Protein AF-A0A653CEX9-F1 (afdb_monomer_lite)

Radius of gyration: 20.76 Å; chains: 1; bounding box: 37×45×56 Å

InterPro domains:
  IPR037446 Histidine acid phosphatase, VIP1 family [PTHR12750] (24-84)
  IPR040557 VIP1, N-terminal [PF18086] (43-84)

Sequence (84 aa):
HYCPSTSTQSKVAASAHGDLELCDTSDVSLSPQDMDDDGGKVVIVGVCAMEKKTQSKPMKEILTRLQEFEYIKVIVFQEDIILQ

Secondary structure (DSSP, 8-state):
-------------------------------------SSPPPEEEEE---HHHHTSHHHHHHHHHHHTSTTEEEEEPPHHHHT-

pLDDT: mean 71.26, std 21.67, range [27.56, 96.38]

Organism: Callosobruchus maculatus (NCBI:txid64391)

Foldseek 3Di:
DDDDDDPPDDPPDDDDDDPDDDDDPDDPPPPPPDPDDPDDAAAEAEAQDAPVVCPDPVNVVVVVVQVVDPRYHYDYDYPVVNVD

Structure (mmCIF, N/CA/C/O backbone):
data_AF-A0A653CEX9-F1
#
_entry.id   AF-A0A653CEX9-F1
#
loop_
_atom_site.group_PDB
_atom_site.id
_atom_site.type_symbol
_atom_site.label_atom_id
_atom_site.label_alt_id
_atom_site.label_comp_id
_atom_site.label_asym_id
_atom_site.label_entity_id
_atom_site.label_seq_id
_atom_site.pdbx_PDB_ins_code
_atom_site.Cartn_x
_atom_site.Cartn_y
_atom_site.Cartn_z
_atom_site.occupancy
_atom_site.B_iso_or_equiv
_atom_site.auth_seq_id
_at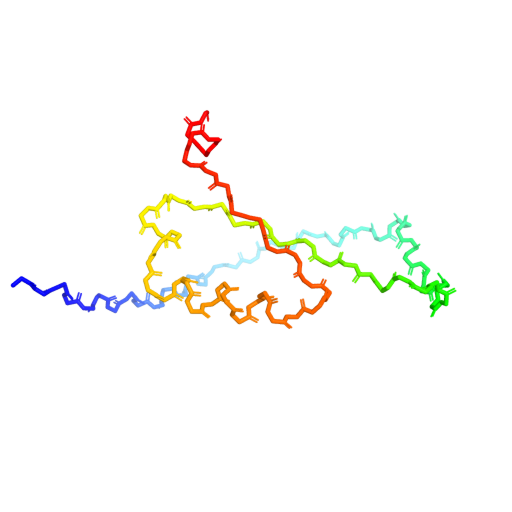om_site.auth_comp_id
_atom_site.auth_asym_id
_atom_site.auth_atom_id
_atom_site.pdbx_PDB_model_num
ATOM 1 N N . HIS A 1 1 ? -6.025 -11.626 27.950 1.00 38.38 1 HIS A N 1
ATOM 2 C CA . HIS A 1 1 ? -6.483 -11.521 26.550 1.00 38.38 1 HIS A CA 1
ATOM 3 C C . HIS A 1 1 ? -5.268 -11.467 25.636 1.00 38.38 1 HIS A C 1
ATOM 5 O O . HIS A 1 1 ? -4.774 -10.398 25.316 1.00 38.38 1 HIS A O 1
ATOM 11 N N . TYR A 1 2 ? -4.740 -12.642 25.309 1.00 27.56 2 TYR A N 1
ATOM 12 C CA . TYR A 1 2 ? -3.594 -12.857 24.429 1.00 27.56 2 TYR A CA 1
ATOM 13 C C . TYR A 1 2 ? -4.044 -13.956 23.463 1.00 27.56 2 TYR A C 1
ATOM 15 O O . TYR A 1 2 ? -4.485 -15.002 23.938 1.00 27.56 2 TYR A O 1
ATOM 23 N N . CYS A 1 3 ? -4.050 -13.702 22.151 1.00 40.47 3 CYS A N 1
ATOM 24 C CA . CYS A 1 3 ? -4.347 -14.744 21.165 1.00 40.47 3 CYS A CA 1
ATOM 25 C C . CYS A 1 3 ? -3.194 -15.753 21.186 1.00 40.47 3 CYS A C 1
ATOM 27 O O . CYS A 1 3 ? -2.075 -15.361 20.852 1.00 40.47 3 CYS A O 1
ATOM 29 N N . PRO A 1 4 ? -3.418 -17.022 21.570 1.00 45.72 4 PRO A N 1
ATOM 30 C CA . PRO A 1 4 ? -2.377 -18.021 21.477 1.00 45.72 4 PRO A CA 1
ATOM 31 C C . PRO A 1 4 ? -2.206 -18.401 20.006 1.00 45.72 4 PRO A C 1
ATOM 33 O O . PRO A 1 4 ? -3.178 -18.588 19.272 1.00 45.72 4 PRO A O 1
ATOM 36 N N . SER A 1 5 ? -0.950 -18.499 19.589 1.00 45.50 5 SER A N 1
ATOM 37 C CA . SER A 1 5 ? -0.520 -19.072 18.323 1.00 45.50 5 SER A CA 1
ATOM 38 C C . SER A 1 5 ? -1.231 -20.405 18.081 1.00 45.50 5 SER A C 1
ATOM 40 O O . SER A 1 5 ? -0.961 -21.393 18.762 1.00 45.50 5 SER A O 1
ATOM 42 N N . THR A 1 6 ? -2.139 -20.450 17.109 1.00 44.22 6 THR A N 1
ATOM 43 C CA . THR A 1 6 ? -2.601 -21.720 16.558 1.00 44.22 6 THR A CA 1
ATOM 44 C C . THR A 1 6 ? -1.579 -22.150 15.518 1.00 44.22 6 THR A C 1
ATOM 46 O O . THR A 1 6 ? -1.428 -21.561 14.453 1.00 44.22 6 THR A O 1
ATOM 49 N N . SER A 1 7 ? -0.803 -23.159 15.903 1.00 45.75 7 SER A N 1
ATOM 50 C CA . SER A 1 7 ? -0.021 -23.986 14.997 1.00 45.75 7 SER A CA 1
ATOM 51 C C . SER A 1 7 ? -0.981 -24.624 13.993 1.00 45.75 7 SER A C 1
ATOM 53 O O . SER A 1 7 ? -1.682 -25.584 14.317 1.00 45.75 7 SER A O 1
ATOM 55 N N . THR A 1 8 ? -1.076 -24.066 12.788 1.00 49.00 8 THR A N 1
ATOM 56 C CA . THR A 1 8 ? -1.766 -24.733 11.685 1.00 49.00 8 THR A CA 1
ATOM 57 C C . THR A 1 8 ? -0.831 -25.819 11.168 1.00 49.00 8 THR A C 1
ATOM 59 O O . THR A 1 8 ? 0.145 -25.541 10.474 1.00 49.00 8 THR A O 1
ATOM 62 N N . GLN A 1 9 ? -1.094 -27.065 11.568 1.00 47.66 9 GLN A N 1
ATOM 63 C CA . GLN A 1 9 ? -0.401 -28.243 11.056 1.00 47.66 9 GLN A CA 1
ATOM 64 C C . GLN A 1 9 ? -0.460 -28.260 9.525 1.00 47.66 9 GLN A C 1
ATOM 66 O O . GLN A 1 9 ? -1.532 -28.137 8.931 1.00 47.66 9 GLN A O 1
ATOM 71 N N . SER A 1 10 ? 0.698 -28.464 8.895 1.00 42.53 10 SER A N 1
ATOM 72 C CA . SER A 1 10 ? 0.782 -28.897 7.503 1.00 42.53 10 SER A CA 1
ATOM 73 C C . SER A 1 10 ? -0.003 -30.194 7.344 1.00 42.53 10 SER A C 1
ATOM 75 O O . SER A 1 10 ? 0.440 -31.249 7.792 1.00 42.53 10 SER A O 1
ATOM 77 N N . LYS A 1 11 ? -1.165 -30.131 6.694 1.00 41.72 11 LYS A N 1
ATOM 78 C CA . LYS A 1 11 ? -1.837 -31.319 6.174 1.00 41.72 11 LYS A CA 1
ATOM 79 C C . LYS A 1 11 ? -1.503 -31.410 4.691 1.00 41.72 11 LYS A C 1
ATOM 81 O O . LYS A 1 11 ? -2.213 -30.869 3.852 1.00 41.72 11 LYS A O 1
ATOM 86 N N . VAL A 1 12 ? -0.382 -32.060 4.385 1.00 44.78 12 VAL A N 1
ATOM 87 C CA . VAL A 1 12 ? -0.070 -32.491 3.019 1.00 44.78 12 VAL A CA 1
ATOM 88 C C . VAL A 1 12 ? -1.072 -33.589 2.675 1.00 44.78 12 VAL A C 1
ATOM 90 O O . VAL A 1 12 ? -0.932 -34.732 3.106 1.00 44.78 12 VAL A O 1
ATOM 93 N N . ALA A 1 13 ? -2.137 -33.229 1.964 1.00 42.56 13 ALA A N 1
ATOM 94 C CA . ALA A 1 13 ? -3.015 -34.201 1.336 1.00 42.56 13 ALA A CA 1
ATOM 95 C C . ALA A 1 13 ? -2.350 -34.642 0.028 1.00 42.56 13 ALA A C 1
ATOM 97 O O . ALA A 1 13 ? -2.457 -33.970 -0.993 1.00 42.56 13 ALA A O 1
ATOM 98 N N . ALA A 1 14 ? -1.621 -35.754 0.079 1.00 47.50 14 ALA A N 1
ATOM 99 C CA . ALA A 1 14 ? -1.215 -36.471 -1.117 1.00 47.50 14 ALA A CA 1
ATOM 100 C C . ALA A 1 14 ? -2.437 -37.218 -1.675 1.00 47.50 14 ALA A C 1
ATOM 102 O O . ALA A 1 14 ? -2.990 -38.092 -1.005 1.00 47.50 14 ALA A O 1
ATOM 103 N N . SER A 1 15 ? -2.861 -36.883 -2.892 1.00 41.03 15 SER A N 1
ATOM 104 C CA . SER A 1 15 ? -3.629 -37.796 -3.739 1.00 41.03 15 SER A CA 1
ATOM 105 C C . SER A 1 15 ? -3.325 -37.528 -5.209 1.00 41.03 15 SER A C 1
ATOM 107 O O . SER A 1 15 ? -3.028 -36.405 -5.605 1.00 41.03 15 SER A O 1
ATOM 109 N N . ALA A 1 16 ? -3.288 -38.622 -5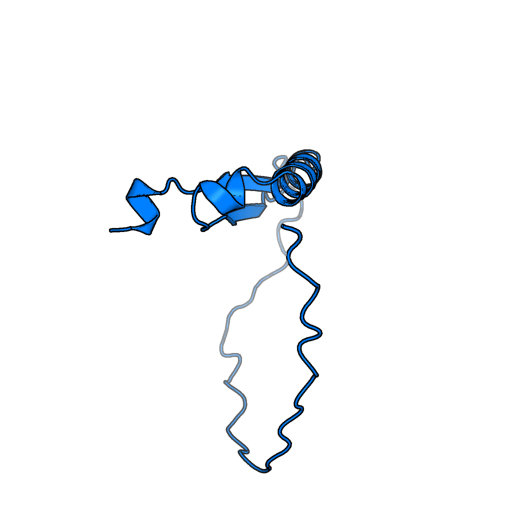.955 1.00 50.41 16 ALA A N 1
ATOM 110 C CA . ALA A 1 16 ? -2.487 -38.845 -7.140 1.00 50.41 16 ALA A CA 1
ATOM 111 C C . ALA A 1 16 ? -3.208 -38.526 -8.460 1.00 50.41 16 ALA A C 1
ATOM 113 O O . ALA A 1 16 ? -4.430 -38.548 -8.533 1.00 50.41 16 ALA A O 1
ATOM 114 N N . HIS A 1 17 ? -2.383 -38.361 -9.500 1.00 51.47 17 HIS A N 1
ATOM 115 C CA . HIS A 1 17 ? -2.680 -38.471 -10.932 1.00 51.47 17 HIS A CA 1
ATOM 116 C C . HIS A 1 17 ? -3.688 -37.487 -11.542 1.00 51.47 17 HIS A C 1
ATOM 118 O O . HIS A 1 17 ? -4.884 -37.739 -11.626 1.00 51.47 17 HIS A O 1
ATOM 124 N N . GLY A 1 18 ? -3.127 -36.428 -12.125 1.00 37.97 18 GLY A N 1
ATOM 125 C CA . GLY A 1 18 ? -3.699 -35.696 -13.248 1.00 37.97 18 GLY A CA 1
ATOM 126 C C . GLY A 1 18 ? -2.552 -35.245 -14.143 1.00 37.97 18 GLY A C 1
ATOM 127 O O . GLY A 1 18 ? -1.958 -34.202 -13.900 1.00 37.97 18 GLY A O 1
ATOM 128 N N . ASP A 1 19 ? -2.185 -36.086 -15.107 1.00 51.00 19 ASP A N 1
ATOM 129 C CA . ASP A 1 19 ? -1.400 -35.677 -16.270 1.00 51.00 19 ASP A CA 1
ATOM 130 C C . ASP A 1 19 ? -2.322 -34.772 -17.096 1.00 51.00 19 ASP A C 1
ATOM 132 O O . ASP A 1 19 ? -3.343 -35.232 -17.606 1.00 51.00 19 ASP A O 1
ATOM 136 N N . LEU A 1 20 ? -2.057 -33.466 -17.102 1.00 52.84 20 LEU A N 1
ATOM 137 C CA . LEU A 1 20 ? -2.738 -32.539 -17.997 1.00 52.84 20 LEU A CA 1
ATOM 138 C C . LEU A 1 20 ? -1.733 -31.502 -18.490 1.00 52.84 20 LEU A C 1
ATOM 140 O O . LEU A 1 20 ? -1.558 -30.437 -17.908 1.00 52.84 20 LEU A O 1
ATOM 144 N N . GLU A 1 21 ? -1.040 -31.942 -19.533 1.00 49.03 21 GLU A N 1
ATOM 145 C CA . GLU A 1 21 ? -0.647 -31.204 -20.730 1.00 49.03 21 GLU A CA 1
ATOM 146 C C . GLU A 1 21 ? 0.051 -29.850 -20.540 1.00 49.03 21 GLU A C 1
ATOM 148 O O . GLU A 1 21 ? -0.526 -28.833 -20.160 1.00 49.03 21 GLU A O 1
ATOM 153 N N . LEU A 1 22 ? 1.335 -29.872 -20.914 1.00 53.66 22 LEU A N 1
ATOM 154 C CA . LEU A 1 22 ? 2.148 -28.719 -21.274 1.00 53.66 22 LEU A CA 1
ATOM 155 C C . LEU A 1 22 ? 1.327 -27.742 -22.122 1.00 53.66 22 LEU A C 1
ATOM 157 O O . LEU A 1 22 ? 0.980 -28.046 -23.263 1.00 53.66 22 LEU A O 1
ATOM 161 N N . CYS A 1 23 ? 1.044 -26.557 -21.585 1.00 47.25 23 CYS A N 1
ATOM 162 C CA . CYS A 1 23 ? 0.599 -25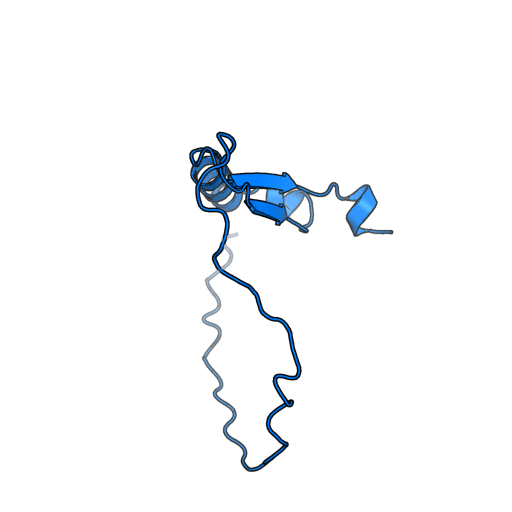.461 -22.425 1.00 47.25 23 CYS A CA 1
ATOM 163 C C . CYS A 1 23 ? 1.770 -25.037 -23.319 1.00 47.25 23 CYS A C 1
ATOM 165 O O . CYS A 1 23 ? 2.827 -24.607 -22.856 1.00 47.25 23 CYS A O 1
ATOM 167 N N . ASP A 1 24 ? 1.556 -25.244 -24.613 1.00 43.81 24 ASP A N 1
ATOM 168 C CA . ASP A 1 24 ? 2.403 -24.873 -25.732 1.00 43.81 24 ASP A CA 1
ATOM 169 C C . ASP A 1 24 ? 2.884 -23.421 -25.574 1.00 43.81 24 ASP A C 1
ATOM 171 O O . ASP A 1 24 ? 2.093 -22.475 -25.541 1.00 43.81 24 ASP A O 1
ATOM 175 N N . THR A 1 25 ? 4.196 -23.239 -25.431 1.00 60.38 25 THR A N 1
ATOM 176 C CA . THR A 1 25 ? 4.867 -21.939 -25.518 1.00 60.38 25 THR A CA 1
ATOM 177 C C . THR A 1 25 ? 4.833 -21.452 -26.966 1.00 60.38 25 THR A C 1
ATOM 179 O O . THR A 1 25 ? 5.863 -21.395 -27.637 1.00 60.38 25 THR A O 1
ATOM 182 N N . SER A 1 26 ? 3.648 -21.113 -27.467 1.00 52.50 26 SER A N 1
ATOM 183 C CA . SER A 1 26 ? 3.488 -20.402 -28.728 1.00 52.50 26 SER A CA 1
ATOM 184 C C . SER A 1 26 ? 3.659 -18.899 -28.475 1.00 52.50 26 SER A C 1
ATOM 186 O O . SER A 1 26 ? 2.732 -18.210 -28.058 1.00 52.50 26 SER A O 1
ATOM 188 N N . ASP A 1 27 ? 4.890 -18.441 -28.698 1.00 56.84 27 ASP A N 1
ATOM 189 C CA . ASP A 1 27 ? 5.302 -17.071 -29.032 1.00 56.84 27 ASP A CA 1
ATOM 190 C C . ASP A 1 27 ? 4.915 -15.926 -28.077 1.00 56.84 27 ASP A C 1
ATOM 192 O O . ASP A 1 27 ? 4.243 -14.961 -28.432 1.00 56.84 27 ASP A O 1
ATOM 196 N N . VAL A 1 28 ? 5.475 -15.961 -26.869 1.00 55.41 28 VAL A N 1
ATOM 197 C CA . VAL A 1 28 ? 5.886 -14.721 -26.199 1.00 55.41 28 VAL A CA 1
ATOM 198 C C . VAL A 1 28 ? 7.409 -14.690 -26.222 1.00 55.41 28 VAL A C 1
ATOM 200 O O . VAL A 1 28 ? 8.098 -15.064 -25.273 1.00 55.41 28 VAL A O 1
ATOM 203 N N . SER A 1 29 ? 7.941 -14.278 -27.373 1.00 49.34 29 SER A N 1
ATOM 204 C CA . SER A 1 29 ? 9.337 -13.877 -27.512 1.00 49.34 29 SER A CA 1
ATOM 205 C C . SER A 1 29 ? 9.563 -12.619 -26.669 1.00 49.34 29 SER A C 1
ATOM 207 O O . SER A 1 29 ? 9.469 -11.492 -27.149 1.00 49.34 29 SER A O 1
ATOM 209 N N . LEU A 1 30 ? 9.839 -12.807 -25.376 1.00 56.06 30 LEU A N 1
ATOM 210 C CA . LEU A 1 30 ? 10.438 -11.777 -24.529 1.00 56.06 30 LEU A CA 1
ATOM 211 C C . LEU A 1 30 ? 11.897 -11.641 -24.958 1.00 56.06 30 LEU A C 1
ATOM 213 O O . LEU A 1 30 ? 12.800 -12.168 -24.313 1.00 56.06 30 LEU A O 1
ATOM 217 N N . SER A 1 31 ? 12.122 -10.990 -26.094 1.00 46.16 31 SER A N 1
ATOM 218 C CA . SER A 1 31 ? 13.449 -10.599 -26.552 1.00 46.16 31 SER A CA 1
ATOM 219 C C . SER A 1 31 ? 14.109 -9.772 -25.441 1.00 46.16 31 SER A C 1
ATOM 221 O O . SER A 1 31 ? 13.587 -8.709 -25.105 1.00 46.16 31 SER A O 1
ATOM 223 N N . PRO A 1 32 ? 15.254 -10.181 -24.866 1.00 58.62 32 PRO A N 1
ATOM 224 C CA . PRO A 1 32 ? 16.015 -9.348 -23.932 1.00 58.62 32 PRO A CA 1
ATOM 225 C C . PRO A 1 32 ? 16.802 -8.247 -24.666 1.00 58.62 32 PRO A C 1
ATOM 227 O O . PRO A 1 32 ? 17.931 -7.942 -24.292 1.00 58.62 32 PRO A O 1
ATOM 230 N N . GLN A 1 33 ? 16.256 -7.710 -25.756 1.00 52.34 33 GLN A N 1
ATOM 231 C CA . GLN A 1 33 ? 16.908 -6.687 -26.568 1.00 52.34 33 GLN A CA 1
ATOM 232 C C . GLN A 1 33 ? 16.371 -5.320 -26.137 1.00 52.34 33 GLN A C 1
ATOM 234 O O . GLN A 1 33 ? 15.189 -5.197 -25.834 1.00 52.34 33 GLN A O 1
ATOM 239 N N . ASP A 1 34 ? 17.287 -4.357 -26.044 1.00 49.59 34 ASP A N 1
ATOM 240 C CA . ASP A 1 34 ? 17.180 -3.028 -25.425 1.00 49.59 34 ASP A CA 1
ATOM 241 C C . ASP A 1 34 ? 17.430 -3.015 -23.901 1.00 49.59 34 ASP A C 1
ATOM 243 O O . ASP A 1 34 ? 16.534 -2.916 -23.058 1.00 49.59 34 ASP A O 1
ATOM 247 N N . MET A 1 35 ? 18.723 -3.144 -23.570 1.00 54.56 35 MET A N 1
ATOM 248 C CA . MET A 1 35 ? 19.348 -2.927 -22.256 1.00 54.56 35 MET A CA 1
ATOM 249 C C . MET A 1 35 ? 19.937 -1.509 -22.111 1.00 54.56 35 MET A C 1
ATOM 251 O O . MET A 1 35 ? 20.708 -1.267 -21.190 1.00 54.56 35 MET A O 1
ATOM 255 N N . ASP A 1 36 ? 19.555 -0.558 -22.965 1.00 55.25 36 ASP A N 1
ATOM 256 C CA . ASP A 1 36 ? 20.147 0.784 -22.991 1.00 55.25 36 ASP A CA 1
ATOM 257 C C . ASP A 1 36 ? 19.072 1.850 -23.280 1.00 55.25 36 ASP A C 1
ATOM 259 O O . ASP A 1 36 ? 19.055 2.474 -24.337 1.00 55.25 36 ASP A O 1
ATOM 263 N N . ASP A 1 37 ? 18.148 2.050 -22.340 1.00 56.66 37 ASP A N 1
ATOM 264 C CA . ASP A 1 37 ? 17.381 3.296 -22.227 1.00 56.66 37 ASP A CA 1
ATOM 265 C C . ASP A 1 37 ? 17.524 3.784 -20.783 1.00 56.66 37 ASP A C 1
ATOM 267 O O . ASP A 1 37 ? 17.370 3.013 -19.834 1.00 56.66 37 ASP A O 1
ATOM 271 N N . ASP A 1 38 ? 17.886 5.053 -20.639 1.00 60.56 38 ASP A N 1
ATOM 272 C CA . ASP A 1 38 ? 18.300 5.797 -19.437 1.00 60.56 38 ASP A CA 1
ATOM 273 C C . ASP A 1 38 ? 17.183 5.948 -18.370 1.00 60.56 38 ASP A C 1
ATOM 275 O O . ASP A 1 38 ? 17.149 6.887 -17.580 1.00 60.56 38 ASP A O 1
ATOM 279 N N . GLY A 1 39 ? 16.240 5.007 -18.327 1.00 62.38 39 GLY A N 1
ATOM 280 C CA . GLY A 1 39 ? 15.143 4.919 -17.374 1.00 62.38 39 GLY A CA 1
ATOM 281 C C . GLY A 1 39 ? 14.893 3.459 -17.016 1.00 62.38 39 GLY A C 1
ATOM 282 O O . GLY A 1 39 ? 14.125 2.763 -17.679 1.00 62.38 39 GLY A O 1
ATOM 283 N N . GLY A 1 40 ? 15.560 2.972 -15.967 1.00 73.81 40 GLY A N 1
ATOM 284 C CA . GLY A 1 40 ? 15.481 1.570 -15.553 1.00 73.81 40 GLY A CA 1
ATOM 285 C C . GLY A 1 40 ? 14.042 1.063 -15.384 1.00 73.81 40 GLY A C 1
ATOM 286 O O . GLY A 1 40 ? 13.143 1.782 -14.950 1.00 73.81 40 GLY A O 1
ATOM 287 N N . LYS A 1 41 ? 13.819 -0.207 -15.739 1.00 80.81 41 LYS A N 1
ATOM 288 C CA . LYS A 1 41 ? 12.498 -0.854 -15.693 1.00 80.81 41 LYS A CA 1
ATOM 289 C C . LYS A 1 41 ? 11.933 -0.790 -14.267 1.00 80.81 41 LYS A C 1
ATOM 291 O O . LYS A 1 41 ? 12.514 -1.359 -13.347 1.00 80.81 41 LYS A O 1
ATOM 296 N N . VAL A 1 42 ? 10.793 -0.119 -14.092 1.00 85.69 42 VAL A N 1
ATOM 297 C CA . VAL A 1 42 ? 10.128 0.030 -12.787 1.00 85.69 42 VAL A CA 1
ATOM 298 C C . VAL A 1 42 ? 9.109 -1.088 -12.577 1.00 85.69 42 VAL A C 1
ATOM 300 O O . VAL A 1 42 ? 8.235 -1.324 -13.412 1.00 85.69 42 VAL A O 1
ATOM 303 N N . VAL A 1 43 ? 9.189 -1.752 -11.428 1.00 92.00 43 VAL A N 1
ATOM 304 C CA . VAL A 1 43 ? 8.253 -2.785 -10.985 1.00 92.00 43 VAL A CA 1
ATOM 305 C C . VAL A 1 43 ? 7.208 -2.153 -10.070 1.00 92.00 43 VAL A C 1
ATOM 307 O O . VAL A 1 43 ? 7.531 -1.571 -9.034 1.00 92.00 43 VAL A O 1
ATOM 310 N N . ILE A 1 44 ? 5.933 -2.279 -10.439 1.00 93.12 44 ILE A N 1
ATOM 311 C CA . ILE A 1 44 ? 4.815 -1.784 -9.630 1.00 93.12 44 ILE A CA 1
ATOM 312 C C . ILE A 1 44 ? 4.249 -2.933 -8.797 1.00 93.12 44 ILE A C 1
ATOM 314 O O . ILE A 1 44 ? 3.832 -3.956 -9.336 1.00 93.12 44 ILE A O 1
ATOM 318 N N . VAL A 1 45 ? 4.193 -2.744 -7.481 1.00 94.38 45 VAL A N 1
ATOM 319 C CA . VAL A 1 45 ? 3.639 -3.712 -6.530 1.00 94.38 45 VAL A CA 1
ATOM 320 C C . VAL A 1 45 ? 2.346 -3.153 -5.945 1.00 94.38 45 VAL A C 1
ATOM 322 O O . VAL A 1 45 ? 2.360 -2.198 -5.169 1.00 94.38 45 VAL A O 1
ATOM 325 N N . GLY A 1 46 ? 1.216 -3.752 -6.320 1.00 94.62 46 GLY A N 1
ATOM 326 C CA . GLY A 1 46 ? -0.096 -3.439 -5.755 1.00 94.62 46 GLY A CA 1
ATOM 327 C C . GLY A 1 46 ? -0.374 -4.249 -4.488 1.00 94.62 46 GLY A C 1
ATOM 328 O O . GLY A 1 46 ? -0.261 -5.473 -4.491 1.00 94.62 46 GLY A O 1
ATOM 329 N N . VAL A 1 47 ? -0.773 -3.582 -3.408 1.00 94.19 47 VAL A N 1
ATOM 330 C CA . VAL A 1 47 ? -1.157 -4.200 -2.135 1.00 94.19 47 VAL A CA 1
ATOM 331 C C . VAL A 1 47 ? -2.665 -4.079 -1.975 1.00 94.19 47 VAL A C 1
ATOM 333 O O . VAL A 1 47 ? -3.193 -3.001 -1.702 1.00 94.19 47 VAL A O 1
ATOM 336 N N . CYS A 1 48 ? -3.352 -5.208 -2.130 1.00 92.62 48 CYS A N 1
ATOM 337 C CA . CYS A 1 48 ? -4.791 -5.327 -1.931 1.00 92.62 48 CYS A CA 1
ATOM 338 C C . CYS A 1 48 ? -5.072 -6.000 -0.584 1.00 92.62 48 CYS A C 1
ATOM 340 O O . CYS A 1 48 ? -5.051 -7.226 -0.466 1.00 92.62 48 CYS A O 1
ATOM 342 N N . ALA A 1 49 ? -5.279 -5.201 0.460 1.00 91.62 49 ALA A N 1
ATOM 343 C CA . ALA A 1 49 ? -5.667 -5.704 1.771 1.00 91.62 49 ALA A CA 1
ATOM 344 C C . ALA A 1 49 ? -6.482 -4.655 2.535 1.00 91.62 49 ALA A C 1
ATOM 346 O O . ALA A 1 49 ? -6.281 -3.460 2.358 1.00 91.62 49 ALA A O 1
ATOM 347 N N . MET A 1 50 ? -7.362 -5.126 3.425 1.00 91.94 50 MET A N 1
ATOM 348 C CA . MET A 1 50 ? -8.154 -4.280 4.330 1.00 91.94 50 MET A CA 1
ATOM 349 C C . MET A 1 50 ? -7.269 -3.286 5.093 1.00 91.94 50 MET A C 1
ATOM 351 O O . MET A 1 50 ? -6.154 -3.651 5.496 1.00 91.94 50 MET A O 1
ATOM 355 N N . GLU A 1 51 ? -7.778 -2.089 5.394 1.00 88.19 51 GLU A N 1
ATOM 356 C CA . GLU A 1 51 ? -6.990 -1.005 5.999 1.00 88.19 51 GLU A CA 1
ATOM 357 C C . GLU A 1 51 ? -6.342 -1.434 7.325 1.00 88.19 51 GLU A C 1
ATOM 359 O O . GLU A 1 51 ? -5.165 -1.195 7.608 1.00 88.19 51 GLU A O 1
ATOM 364 N N . LYS A 1 52 ? -7.086 -2.209 8.114 1.00 89.75 52 LYS A N 1
ATOM 365 C CA . LYS A 1 52 ? -6.612 -2.763 9.388 1.00 89.75 52 LYS A CA 1
ATOM 366 C C . LYS A 1 52 ? -5.373 -3.659 9.242 1.00 89.75 52 LYS A C 1
ATOM 368 O O . LYS A 1 52 ? -4.583 -3.773 10.179 1.00 89.75 52 LYS A O 1
ATOM 373 N N . LYS A 1 53 ? -5.202 -4.311 8.086 1.00 91.25 53 LYS A N 1
ATOM 374 C CA . LYS A 1 53 ? -4.046 -5.167 7.774 1.00 91.25 53 LYS A CA 1
ATOM 375 C C . LYS A 1 53 ? -2.900 -4.352 7.179 1.00 91.25 53 LYS A C 1
ATOM 377 O O . LYS A 1 53 ? -1.754 -4.567 7.581 1.00 91.25 53 LYS A O 1
ATOM 382 N N . THR A 1 54 ? -3.194 -3.401 6.291 1.00 91.62 54 THR A N 1
ATOM 383 C CA . THR A 1 54 ? -2.174 -2.541 5.666 1.00 91.62 54 THR A CA 1
ATOM 384 C C . THR A 1 54 ? -1.513 -1.598 6.671 1.00 91.62 54 THR A C 1
ATOM 386 O O . THR A 1 54 ? -0.313 -1.348 6.584 1.00 91.62 54 THR A O 1
ATOM 389 N N . GLN A 1 55 ? -2.247 -1.158 7.698 1.00 91.50 55 GLN A N 1
ATOM 390 C CA . GLN A 1 55 ? -1.713 -0.300 8.757 1.00 91.50 55 GLN A CA 1
ATOM 391 C C . GLN A 1 55 ? -0.982 -1.042 9.889 1.00 91.50 55 GLN A C 1
ATOM 393 O O . GLN A 1 55 ? -0.429 -0.399 10.792 1.00 91.50 55 GLN A O 1
ATOM 398 N N . SER A 1 56 ? -0.974 -2.377 9.870 1.00 96.25 56 SER A N 1
ATOM 399 C CA . SER A 1 56 ? -0.327 -3.167 10.915 1.00 96.25 56 SER A CA 1
ATOM 400 C C . SER A 1 56 ? 1.183 -2.901 10.961 1.00 96.25 56 SER A C 1
ATOM 402 O O . SER A 1 56 ? 1.829 -2.691 9.934 1.00 96.25 56 SER A O 1
ATOM 404 N N . LYS A 1 57 ? 1.763 -2.921 12.167 1.00 92.31 57 LYS A N 1
ATOM 405 C CA . LYS A 1 57 ? 3.207 -2.732 12.377 1.00 92.31 57 LYS A CA 1
ATOM 406 C C . LYS A 1 57 ? 4.085 -3.625 11.474 1.00 92.31 57 LYS A C 1
ATOM 408 O O . LYS A 1 57 ? 4.968 -3.066 10.830 1.00 92.31 57 LYS A O 1
ATOM 413 N N . PRO A 1 58 ? 3.834 -4.947 11.340 1.00 94.75 58 PRO A N 1
ATOM 414 C CA . PRO A 1 58 ? 4.638 -5.780 10.444 1.00 94.75 58 PRO A CA 1
ATOM 415 C C . PRO A 1 58 ? 4.485 -5.393 8.969 1.00 94.75 58 PRO A C 1
ATOM 417 O O . PRO A 1 58 ? 5.464 -5.425 8.234 1.00 94.75 58 PRO A O 1
ATOM 420 N N . MET A 1 59 ? 3.291 -4.983 8.528 1.00 94.56 59 MET A N 1
ATOM 421 C CA . MET A 1 59 ? 3.093 -4.567 7.139 1.00 94.56 59 MET A CA 1
ATOM 422 C C . MET A 1 59 ? 3.851 -3.274 6.835 1.00 94.56 59 MET A C 1
ATOM 424 O O . MET A 1 59 ? 4.544 -3.202 5.829 1.00 94.56 59 MET A O 1
ATOM 428 N N . LYS A 1 60 ? 3.787 -2.279 7.728 1.00 93.81 60 LYS A N 1
ATOM 429 C CA . LYS A 1 60 ? 4.523 -1.016 7.562 1.00 93.81 60 LYS A CA 1
ATOM 430 C C . LYS A 1 60 ? 6.029 -1.243 7.445 1.00 93.81 60 LYS A C 1
ATOM 432 O O . LYS A 1 60 ? 6.641 -0.684 6.547 1.00 93.81 60 LYS A O 1
ATOM 437 N N . GLU A 1 61 ? 6.605 -2.110 8.280 1.00 96.38 61 GLU A N 1
ATOM 438 C CA . GLU A 1 61 ? 8.033 -2.453 8.191 1.00 96.38 61 GLU A CA 1
ATOM 439 C C . GLU A 1 61 ? 8.410 -3.090 6.843 1.00 96.38 61 GLU A C 1
ATOM 441 O O . GLU A 1 61 ? 9.493 -2.830 6.322 1.00 96.38 61 GLU A O 1
ATOM 446 N N . ILE A 1 62 ? 7.527 -3.904 6.258 1.00 95.25 62 ILE A N 1
ATOM 447 C CA . ILE A 1 62 ? 7.751 -4.509 4.938 1.00 95.25 62 ILE A CA 1
ATOM 448 C C . ILE A 1 62 ? 7.624 -3.455 3.834 1.00 95.25 62 ILE A C 1
ATOM 450 O O . ILE A 1 62 ? 8.485 -3.379 2.962 1.00 95.25 62 ILE A O 1
ATOM 454 N N . LEU A 1 63 ? 6.582 -2.621 3.876 1.00 93.25 63 LEU A N 1
ATOM 455 C CA . LEU A 1 63 ? 6.336 -1.599 2.856 1.00 93.25 63 LEU A CA 1
ATOM 456 C C . LEU A 1 63 ? 7.450 -0.551 2.821 1.00 93.25 63 LEU A C 1
ATOM 458 O O . LEU A 1 63 ? 7.878 -0.179 1.735 1.00 93.25 63 LEU A O 1
ATOM 462 N N . THR A 1 64 ? 7.961 -0.130 3.982 1.00 93.69 64 THR A N 1
ATOM 463 C CA . THR A 1 64 ? 9.102 0.792 4.056 1.00 93.69 64 THR A CA 1
ATOM 464 C C . THR A 1 64 ? 10.335 0.193 3.388 1.00 93.69 64 THR A C 1
ATOM 466 O O . THR A 1 64 ? 10.939 0.852 2.551 1.00 93.69 64 THR A O 1
ATOM 469 N N . ARG A 1 65 ? 10.652 -1.080 3.662 1.00 94.69 65 ARG A N 1
ATOM 470 C CA . ARG A 1 65 ? 11.779 -1.762 3.008 1.00 94.69 65 ARG A CA 1
ATOM 471 C C . ARG A 1 65 ? 11.583 -1.918 1.501 1.00 94.69 65 ARG A C 1
ATOM 473 O O . ARG A 1 65 ? 12.542 -1.806 0.756 1.00 94.69 65 ARG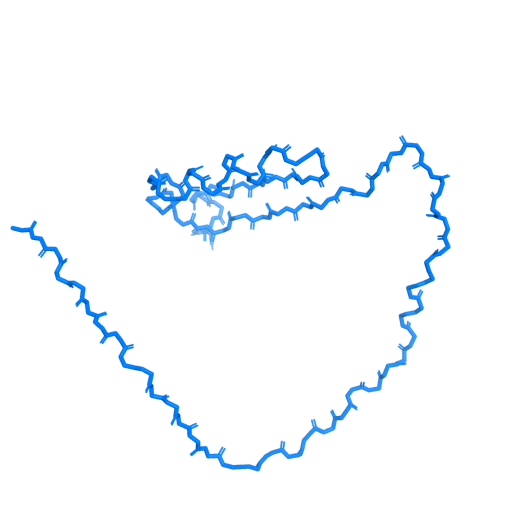 A O 1
ATOM 480 N N . LEU A 1 66 ? 10.358 -2.167 1.036 1.00 92.38 66 LEU A N 1
ATOM 481 C CA . LEU A 1 66 ? 10.065 -2.254 -0.399 1.00 92.38 66 LEU A CA 1
ATOM 482 C C . LEU A 1 66 ? 10.173 -0.897 -1.111 1.00 92.38 66 LEU A C 1
ATOM 484 O O . LEU A 1 66 ? 10.493 -0.867 -2.293 1.00 92.38 66 LEU A O 1
ATOM 488 N N . GLN A 1 67 ? 9.923 0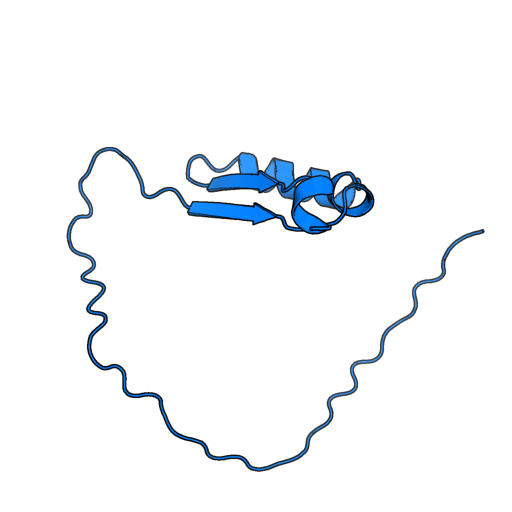.207 -0.405 1.00 89.62 67 GLN A N 1
ATOM 489 C CA . GLN A 1 67 ? 10.033 1.569 -0.937 1.00 89.62 67 GLN A CA 1
ATOM 490 C C . GLN A 1 67 ? 11.476 2.092 -1.003 1.00 89.62 67 GLN A C 1
ATOM 492 O O . GLN A 1 67 ? 11.723 3.068 -1.703 1.00 89.62 67 GLN A O 1
ATOM 497 N N . GLU A 1 68 ? 12.428 1.466 -0.303 1.00 92.19 68 GLU A N 1
ATOM 498 C CA . GLU A 1 68 ? 13.856 1.822 -0.377 1.00 92.19 68 GLU A CA 1
ATOM 499 C C . GLU A 1 68 ? 14.479 1.492 -1.745 1.00 92.19 68 GLU A C 1
ATOM 501 O O . GLU A 1 68 ? 15.534 2.019 -2.093 1.00 92.19 68 GLU A O 1
ATOM 506 N N . PHE A 1 69 ? 13.832 0.635 -2.538 1.00 90.81 69 PHE A N 1
ATOM 507 C CA . PHE A 1 69 ? 14.294 0.276 -3.871 1.00 90.81 69 PHE A CA 1
ATOM 508 C C . PHE A 1 69 ? 13.797 1.289 -4.907 1.00 90.81 69 PHE A C 1
ATOM 510 O O . PHE A 1 69 ? 12.600 1.401 -5.153 1.00 90.81 69 PHE A O 1
ATOM 517 N N . GLU A 1 70 ? 14.727 1.960 -5.586 1.00 87.25 70 GLU A N 1
ATOM 518 C CA . GLU A 1 70 ? 14.440 2.980 -6.610 1.00 87.25 70 GLU A CA 1
ATOM 519 C C . GLU A 1 70 ? 13.587 2.454 -7.780 1.00 87.25 70 GLU A C 1
ATOM 521 O O . GLU A 1 70 ? 12.778 3.178 -8.356 1.00 87.25 70 GLU A O 1
ATOM 526 N N . TYR A 1 71 ? 13.701 1.160 -8.080 1.00 89.31 71 TYR A N 1
ATOM 527 C CA . TYR A 1 71 ? 12.962 0.503 -9.159 1.00 89.31 71 TYR A CA 1
ATOM 528 C C . TYR A 1 71 ? 11.614 -0.080 -8.720 1.00 89.31 71 TYR A C 1
ATOM 530 O O . TYR A 1 71 ? 10.927 -0.677 -9.547 1.00 89.31 71 TYR A O 1
ATOM 538 N N . ILE A 1 72 ? 11.221 0.043 -7.446 1.00 90.62 72 ILE A N 1
ATOM 539 C CA . ILE A 1 72 ? 9.986 -0.556 -6.924 1.00 90.62 72 ILE A CA 1
ATOM 540 C C . ILE A 1 72 ? 9.019 0.535 -6.477 1.00 90.62 72 ILE A C 1
ATOM 542 O O . ILE A 1 72 ? 9.268 1.290 -5.541 1.00 90.62 72 ILE A O 1
ATOM 546 N N . LYS A 1 73 ? 7.844 0.563 -7.107 1.00 92.12 73 LYS A N 1
ATOM 547 C CA . LYS A 1 73 ? 6.754 1.462 -6.730 1.00 92.12 73 LYS A CA 1
ATOM 548 C C . LYS A 1 73 ? 5.630 0.682 -6.068 1.00 92.12 73 LYS A C 1
ATOM 550 O O . LYS A 1 73 ? 4.962 -0.124 -6.710 1.00 92.12 73 LYS A O 1
ATOM 555 N N . VAL A 1 74 ? 5.380 0.961 -4.794 1.00 93.44 74 VAL A N 1
ATOM 556 C CA . VAL A 1 74 ? 4.312 0.305 -4.030 1.00 93.44 74 VAL A CA 1
ATOM 557 C C . VAL A 1 74 ? 3.034 1.143 -4.057 1.00 93.44 74 VAL A C 1
ATOM 559 O O . VAL A 1 74 ? 3.068 2.339 -3.768 1.00 93.44 74 VAL A O 1
ATOM 562 N N . ILE A 1 75 ? 1.900 0.516 -4.373 1.00 93.75 75 ILE A N 1
ATOM 563 C CA . ILE A 1 75 ? 0.568 1.135 -4.382 1.00 93.75 75 ILE A CA 1
ATOM 564 C C . ILE A 1 75 ? -0.326 0.350 -3.427 1.00 93.75 75 ILE A C 1
ATOM 566 O O . ILE A 1 75 ? -0.526 -0.844 -3.615 1.00 93.75 75 ILE A O 1
ATOM 570 N N . VAL A 1 76 ? -0.877 1.006 -2.409 1.00 93.12 76 VAL A N 1
ATOM 571 C CA . VAL A 1 76 ? -1.829 0.382 -1.478 1.00 93.12 76 VAL A CA 1
ATOM 572 C C . VAL A 1 76 ? -3.240 0.792 -1.877 1.00 93.12 76 VAL A C 1
ATOM 574 O O . VAL A 1 76 ? -3.526 1.986 -1.971 1.00 93.12 76 VAL A O 1
ATOM 577 N N . PHE A 1 77 ? -4.114 -0.183 -2.116 1.00 93.25 77 PHE A N 1
ATOM 578 C CA . PHE A 1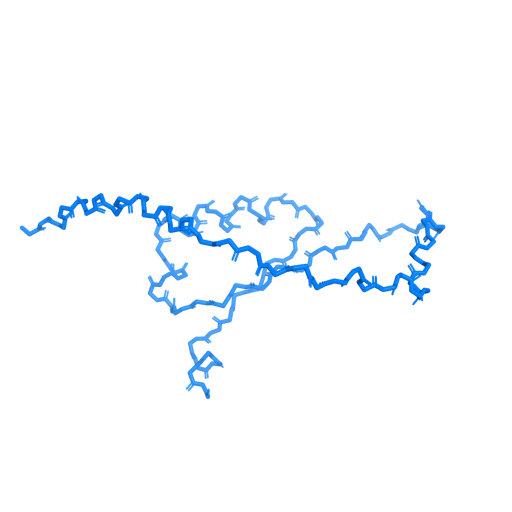 77 ? -5.515 0.094 -2.423 1.00 93.25 77 PHE A CA 1
ATOM 579 C C . PHE A 1 77 ? -6.289 0.453 -1.156 1.00 93.25 77 PHE A C 1
ATOM 581 O O . PHE A 1 77 ? -6.079 -0.142 -0.097 1.00 93.25 77 PHE A O 1
ATOM 588 N N . GLN A 1 78 ? -7.172 1.444 -1.272 1.00 91.00 78 GLN A N 1
ATOM 589 C CA . GLN A 1 78 ? -8.043 1.855 -0.174 1.00 91.00 78 GLN A CA 1
ATOM 590 C C . GLN A 1 78 ? -9.218 0.894 -0.011 1.00 91.00 78 GLN A C 1
ATOM 592 O O . GLN A 1 78 ? -9.617 0.216 -0.958 1.00 91.00 78 GLN A O 1
ATOM 597 N N . GLU A 1 79 ? -9.772 0.845 1.198 1.00 87.62 79 GLU A N 1
ATOM 598 C CA . GLU A 1 79 ? -10.849 -0.079 1.559 1.00 87.62 79 GLU A CA 1
ATOM 599 C C . GLU A 1 79 ? -12.095 0.117 0.681 1.00 87.62 79 GLU A C 1
ATOM 601 O O . GLU A 1 79 ? -12.681 -0.863 0.231 1.00 87.62 79 GLU A O 1
ATOM 606 N N . ASP A 1 80 ? -12.404 1.360 0.316 1.00 88.06 80 ASP A N 1
ATOM 607 C CA . ASP A 1 80 ? -13.519 1.735 -0.562 1.00 88.06 80 ASP A CA 1
ATOM 608 C C . ASP A 1 80 ? -13.436 1.086 -1.954 1.00 88.06 80 ASP A C 1
ATOM 610 O O . ASP A 1 80 ? -14.458 0.790 -2.564 1.00 88.06 80 ASP A O 1
ATOM 614 N N . ILE A 1 81 ? -12.215 0.864 -2.458 1.00 89.12 81 ILE A N 1
ATOM 615 C CA . ILE A 1 81 ? -11.954 0.233 -3.762 1.00 89.12 81 ILE A CA 1
ATOM 616 C C . ILE A 1 81 ? -12.002 -1.295 -3.633 1.00 89.12 81 ILE A C 1
ATOM 618 O O . ILE A 1 81 ? -12.407 -1.988 -4.559 1.00 89.12 81 ILE A O 1
ATOM 622 N N . ILE A 1 82 ? -11.574 -1.832 -2.488 1.00 87.88 82 ILE A N 1
ATOM 623 C CA . ILE A 1 82 ? -11.516 -3.278 -2.233 1.00 87.88 82 ILE A CA 1
ATOM 624 C C . ILE A 1 82 ? -12.914 -3.854 -1.954 1.00 87.88 82 ILE A C 1
ATOM 626 O O . ILE A 1 82 ? -13.150 -5.028 -2.227 1.00 87.88 82 ILE A O 1
ATOM 630 N N . LEU A 1 83 ? -13.817 -3.049 -1.386 1.00 84.44 83 LEU A N 1
ATOM 631 C CA . LEU A 1 83 ? -15.158 -3.463 -0.957 1.00 84.44 83 LEU A CA 1
ATOM 632 C C . LEU A 1 83 ? -16.277 -3.194 -1.982 1.00 84.44 83 LEU A C 1
ATOM 634 O O . LEU A 1 83 ? -17.448 -3.357 -1.631 1.00 84.44 83 LEU A O 1
ATOM 638 N N . GLN A 1 84 ? -15.940 -2.774 -3.206 1.00 69.19 84 GLN A N 1
ATOM 639 C CA . GLN A 1 84 ? -16.901 -2.652 -4.313 1.00 69.19 84 GLN A CA 1
ATOM 640 C C . GLN A 1 84 ? -17.358 -4.003 -4.871 1.00 69.19 84 GLN A C 1
ATOM 642 O O . GLN A 1 84 ? -16.579 -4.981 -4.819 1.00 69.19 84 GLN A O 1
#